Protein AF-A0A2E7F357-F1 (afdb_monomer_lite)

Structure (mmCIF, N/CA/C/O backbone):
data_AF-A0A2E7F357-F1
#
_entry.id   AF-A0A2E7F357-F1
#
loop_
_atom_site.group_PDB
_atom_site.id
_atom_site.type_symbol
_atom_site.label_atom_id
_atom_site.label_alt_id
_atom_site.label_comp_id
_atom_site.label_asym_id
_atom_site.label_entity_id
_atom_site.label_seq_id
_atom_site.pdbx_PDB_ins_code
_atom_site.Cartn_x
_atom_site.Cartn_y
_atom_site.Cartn_z
_atom_site.occupancy
_atom_site.B_iso_or_equiv
_atom_site.auth_seq_id
_atom_site.auth_comp_id
_atom_site.auth_asym_id
_atom_site.auth_atom_id
_atom_site.pdbx_PDB_model_num
ATOM 1 N N . MET A 1 1 ? -13.418 -9.404 31.012 1.00 39.06 1 MET A N 1
ATOM 2 C CA . MET A 1 1 ? -14.033 -8.181 30.45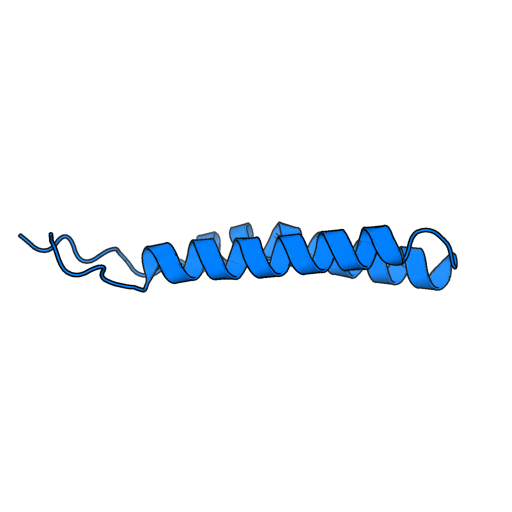4 1.00 39.06 1 MET A CA 1
ATOM 3 C C . MET A 1 1 ? -13.557 -8.106 29.022 1.00 39.06 1 MET A C 1
ATOM 5 O O . MET A 1 1 ? -12.359 -7.971 28.838 1.00 39.06 1 MET A O 1
ATOM 9 N N . SER A 1 2 ? -14.450 -8.293 28.049 1.00 44.25 2 SER A N 1
ATOM 10 C CA . SER A 1 2 ? -14.112 -8.221 26.623 1.00 44.25 2 SER A CA 1
ATOM 11 C C . SER A 1 2 ? -13.611 -6.809 26.325 1.00 44.25 2 SER A C 1
ATOM 13 O O . SER A 1 2 ? -14.403 -5.865 26.271 1.00 44.25 2 SER A O 1
ATOM 15 N N . GLU A 1 3 ? -12.297 -6.640 26.199 1.00 53.28 3 GLU A N 1
ATOM 16 C CA . GLU A 1 3 ? -11.713 -5.415 25.668 1.00 53.28 3 GLU A CA 1
ATOM 17 C C . GLU A 1 3 ? -12.125 -5.338 24.198 1.00 53.28 3 GLU A C 1
ATOM 19 O O . GLU A 1 3 ? -11.486 -5.924 23.328 1.00 53.28 3 GLU A O 1
ATOM 24 N N . LYS A 1 4 ? -13.244 -4.663 23.909 1.00 55.56 4 LYS A N 1
ATOM 25 C CA . LYS A 1 4 ? -13.612 -4.339 22.530 1.00 55.56 4 LYS A CA 1
ATOM 26 C C . LYS A 1 4 ? -12.438 -3.587 21.920 1.00 55.56 4 LYS A C 1
ATOM 28 O O . LYS A 1 4 ? -12.181 -2.442 22.299 1.00 55.56 4 LYS A O 1
ATOM 33 N N . LYS A 1 5 ? -11.714 -4.227 20.996 1.00 61.66 5 LYS A N 1
ATOM 34 C CA . LYS A 1 5 ? -10.687 -3.541 20.214 1.00 61.66 5 LYS A CA 1
ATOM 35 C C . LYS A 1 5 ? -11.354 -2.348 19.544 1.00 61.66 5 LYS A C 1
ATOM 37 O O . LYS A 1 5 ? -12.349 -2.490 18.836 1.00 61.66 5 LYS A O 1
ATOM 42 N N . LEU A 1 6 ? -10.839 -1.157 19.838 1.00 69.19 6 LEU A N 1
ATOM 43 C CA . LEU A 1 6 ? -11.325 0.071 19.228 1.00 69.19 6 LEU A CA 1
ATOM 44 C C . LEU A 1 6 ? -11.174 -0.061 17.712 1.00 69.19 6 LEU A C 1
ATOM 46 O O . LEU A 1 6 ? -10.112 -0.457 17.227 1.00 69.19 6 LEU A O 1
ATOM 50 N N . ALA A 1 7 ? -12.241 0.262 16.981 1.00 73.38 7 ALA A N 1
ATOM 51 C CA . ALA A 1 7 ? -12.201 0.293 15.528 1.00 73.38 7 ALA A CA 1
ATOM 52 C C . ALA A 1 7 ? -11.050 1.201 15.053 1.00 73.38 7 ALA A C 1
ATOM 54 O O . ALA A 1 7 ? -10.776 2.225 15.695 1.00 73.38 7 ALA A O 1
ATOM 55 N N . PRO A 1 8 ? -10.380 0.853 13.942 1.00 80.69 8 PRO A N 1
ATOM 56 C CA . PRO A 1 8 ? -9.24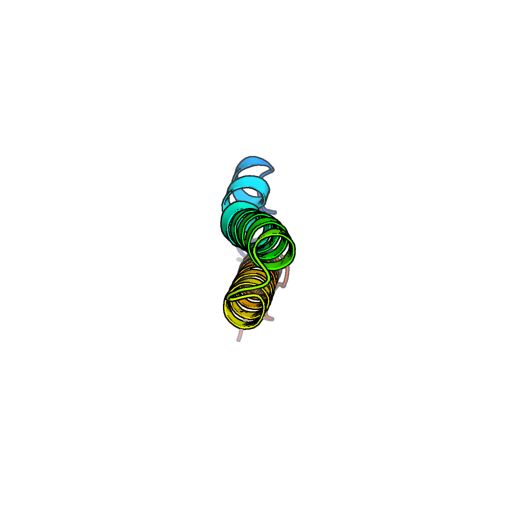8 1.624 13.462 1.00 80.69 8 PRO A CA 1
ATOM 57 C C . PRO A 1 8 ? -9.659 3.064 13.160 1.00 80.69 8 PRO A C 1
ATOM 59 O O . PRO A 1 8 ? -10.670 3.321 12.503 1.00 80.69 8 PRO A O 1
ATOM 62 N N . THR A 1 9 ? -8.855 4.018 13.626 1.00 89.12 9 THR A N 1
ATOM 63 C CA . THR A 1 9 ? -9.080 5.434 13.317 1.00 89.12 9 THR A CA 1
ATOM 64 C C . THR A 1 9 ? -8.740 5.720 11.857 1.00 89.12 9 THR A C 1
ATOM 66 O O . THR A 1 9 ? -7.906 5.041 11.253 1.00 89.12 9 THR A O 1
ATOM 69 N N . THR A 1 10 ? -9.318 6.776 11.283 1.00 89.25 10 THR A N 1
ATOM 70 C CA . THR A 1 10 ? -8.994 7.212 9.913 1.00 89.25 10 THR A CA 1
ATOM 71 C C . THR A 1 10 ? -7.488 7.402 9.718 1.00 89.25 10 THR A C 1
ATOM 73 O O . THR A 1 10 ? -6.938 6.989 8.701 1.00 89.25 10 THR A O 1
ATOM 76 N N . THR A 1 11 ? -6.793 7.943 10.721 1.00 91.75 11 THR A N 1
ATOM 77 C CA . THR A 1 11 ? -5.333 8.092 10.710 1.00 91.75 11 THR A CA 1
ATOM 78 C C . THR A 1 11 ? -4.616 6.747 10.587 1.00 91.75 11 THR A C 1
ATOM 80 O O . THR A 1 11 ? -3.674 6.627 9.807 1.00 91.75 11 THR A O 1
ATOM 83 N N . GLN A 1 12 ? -5.060 5.715 11.310 1.00 91.81 12 GLN A N 1
ATOM 84 C CA . GLN A 1 12 ? -4.473 4.374 11.222 1.00 91.81 12 GLN A CA 1
ATOM 85 C C . GLN A 1 12 ? -4.713 3.740 9.852 1.00 91.81 12 GLN A C 1
ATOM 87 O O . GLN A 1 12 ? -3.777 3.191 9.272 1.00 91.81 12 GLN A O 1
ATOM 92 N N . LEU A 1 13 ? -5.924 3.877 9.305 1.00 92.81 13 LEU A N 1
ATOM 93 C CA . LEU A 1 13 ? -6.245 3.397 7.959 1.00 92.81 13 LEU A CA 1
ATOM 94 C C . LEU A 1 13 ? -5.339 4.047 6.905 1.00 92.81 13 LEU A C 1
ATOM 96 O O . LEU A 1 13 ? -4.794 3.350 6.053 1.00 92.81 13 LEU A O 1
ATOM 100 N N . ILE A 1 14 ? -5.115 5.361 7.002 1.00 94.62 14 ILE A N 1
ATOM 101 C CA . ILE A 1 14 ? -4.206 6.085 6.105 1.00 94.62 14 ILE A CA 1
ATOM 102 C C . ILE A 1 14 ? -2.780 5.543 6.235 1.00 94.62 14 ILE A C 1
ATOM 104 O O . ILE A 1 14 ? -2.167 5.208 5.225 1.00 94.62 14 ILE A O 1
ATOM 108 N N . ILE A 1 15 ? -2.264 5.401 7.461 1.00 94.75 15 ILE A N 1
ATOM 109 C CA . ILE A 1 15 ? -0.903 4.895 7.699 1.00 94.75 15 ILE A CA 1
ATOM 110 C C . ILE A 1 15 ? -0.725 3.493 7.109 1.00 94.75 15 ILE A C 1
ATOM 112 O O . ILE A 1 15 ? 0.306 3.195 6.509 1.00 94.75 15 ILE A O 1
ATOM 116 N N . TRP A 1 16 ? -1.722 2.622 7.251 1.00 95.06 16 TRP A N 1
ATOM 117 C CA . TRP A 1 16 ? -1.638 1.264 6.724 1.00 95.06 16 TRP A CA 1
ATOM 118 C C . TRP A 1 16 ? -1.782 1.183 5.211 1.00 95.06 16 TRP A C 1
ATOM 120 O O . TRP A 1 16 ? -1.325 0.205 4.627 1.00 95.06 16 TRP A O 1
ATOM 130 N N . ALA A 1 17 ? -2.408 2.174 4.577 1.00 95.00 17 ALA A N 1
ATOM 131 C CA . ALA A 1 17 ? -2.536 2.226 3.127 1.00 95.00 17 ALA A CA 1
ATOM 132 C C . ALA A 1 17 ? -1.224 2.643 2.438 1.00 95.00 17 ALA A C 1
ATOM 134 O O . ALA A 1 17 ? -1.024 2.304 1.272 1.00 95.00 17 ALA A O 1
ATOM 135 N N . ILE A 1 18 ? -0.310 3.327 3.147 1.00 96.56 18 ILE A N 1
ATOM 136 C CA . ILE A 1 18 ? 0.951 3.848 2.586 1.00 96.56 18 ILE A CA 1
ATOM 137 C C . ILE A 1 18 ? 1.738 2.778 1.807 1.00 96.56 18 ILE A C 1
ATOM 139 O O . ILE A 1 18 ? 2.095 3.051 0.663 1.00 96.56 18 ILE A O 1
ATOM 143 N N . PRO A 1 19 ? 1.992 1.560 2.329 1.00 96.00 19 PRO A N 1
ATOM 144 C CA . PRO A 1 19 ? 2.731 0.543 1.581 1.00 96.00 19 PRO A CA 1
ATOM 145 C C . PRO A 1 19 ? 2.048 0.126 0.270 1.00 96.00 19 PRO A C 1
ATOM 147 O O . PRO A 1 19 ? 2.728 -0.030 -0.742 1.00 96.00 19 PRO A O 1
ATOM 150 N N . ALA A 1 20 ? 0.716 -0.009 0.260 1.00 96.19 20 ALA A N 1
ATOM 151 C CA . ALA A 1 20 ? -0.042 -0.363 -0.943 1.00 96.19 20 ALA A CA 1
ATOM 152 C C . ALA A 1 20 ? 0.011 0.758 -1.991 1.00 96.19 20 ALA A C 1
ATOM 154 O O . ALA A 1 20 ? 0.254 0.499 -3.168 1.00 96.19 20 ALA A O 1
ATOM 155 N N . VAL A 1 21 ? -0.152 2.011 -1.555 1.00 97.25 21 VAL A N 1
ATOM 156 C CA . VAL A 1 21 ? -0.073 3.189 -2.429 1.00 97.25 21 VAL A CA 1
ATOM 157 C C . VAL A 1 21 ? 1.336 3.349 -3.005 1.00 97.25 21 VAL A C 1
ATOM 159 O O . VAL A 1 21 ? 1.482 3.565 -4.206 1.00 97.25 21 VAL A O 1
ATOM 162 N N . SER A 1 22 ? 2.379 3.171 -2.193 1.00 96.88 22 SER A N 1
ATOM 163 C CA . SER A 1 22 ? 3.771 3.201 -2.657 1.00 96.88 22 SER A CA 1
ATOM 164 C C . SER A 1 22 ? 4.060 2.098 -3.678 1.00 96.88 22 SER A C 1
ATOM 166 O O . SER A 1 22 ? 4.682 2.366 -4.705 1.00 96.88 22 SER A O 1
ATOM 168 N N . GLY A 1 23 ? 3.568 0.877 -3.439 1.00 95.69 23 GLY A N 1
ATOM 169 C CA . GLY A 1 23 ? 3.680 -0.233 -4.388 1.00 95.69 23 GLY A CA 1
ATOM 170 C C . GLY A 1 23 ? 2.964 0.052 -5.710 1.00 95.69 23 GLY A C 1
ATOM 171 O O . GLY A 1 23 ? 3.515 -0.209 -6.780 1.00 95.69 23 GLY A O 1
ATOM 172 N N . LEU A 1 24 ? 1.776 0.664 -5.659 1.00 96.94 24 LEU A N 1
ATOM 173 C CA . LEU A 1 24 ? 1.036 1.081 -6.851 1.00 96.94 24 LEU A CA 1
ATOM 174 C C . LEU A 1 24 ? 1.821 2.122 -7.658 1.00 96.94 24 LEU A C 1
ATOM 176 O O . LEU A 1 24 ? 2.019 1.938 -8.856 1.00 96.94 24 LEU A O 1
ATOM 180 N N . ILE A 1 25 ? 2.305 3.183 -7.005 1.00 97.19 25 ILE A N 1
ATOM 181 C CA . ILE A 1 25 ? 3.084 4.246 -7.658 1.00 97.19 25 ILE A CA 1
ATOM 182 C C . ILE A 1 25 ? 4.343 3.664 -8.302 1.00 97.19 25 ILE A C 1
ATOM 184 O O . ILE A 1 25 ? 4.613 3.934 -9.471 1.00 97.19 25 ILE A O 1
ATOM 188 N N . PHE A 1 26 ? 5.084 2.824 -7.578 1.00 96.38 26 PHE A N 1
ATOM 189 C CA . PHE A 1 26 ? 6.268 2.169 -8.125 1.00 96.38 26 PHE A CA 1
ATOM 190 C C . PHE A 1 26 ? 5.918 1.301 -9.339 1.00 96.38 26 PHE A C 1
ATOM 192 O O . PHE A 1 26 ? 6.616 1.360 -10.345 1.00 96.38 26 PHE A O 1
ATOM 199 N N . THR A 1 27 ? 4.823 0.536 -9.283 1.00 96.38 27 THR A N 1
ATOM 200 C CA . THR A 1 27 ? 4.375 -0.301 -10.409 1.00 96.38 27 THR A CA 1
ATOM 201 C C . THR A 1 27 ? 4.058 0.540 -11.641 1.00 96.38 27 THR A C 1
ATOM 203 O O . THR A 1 27 ? 4.457 0.178 -12.743 1.00 96.38 27 THR A O 1
ATOM 206 N N . LEU A 1 28 ? 3.381 1.680 -11.467 1.00 97.06 28 LEU A N 1
ATOM 207 C CA . LEU A 1 28 ? 3.086 2.603 -12.565 1.00 97.06 28 LEU A CA 1
ATOM 208 C C . LEU A 1 28 ? 4.372 3.141 -13.204 1.00 97.06 28 LEU A C 1
ATOM 210 O O . LEU A 1 28 ? 4.487 3.153 -14.427 1.00 97.06 28 LEU A O 1
ATOM 214 N N . VAL A 1 29 ? 5.363 3.523 -12.395 1.00 96.69 29 VAL A N 1
ATOM 215 C CA . VAL A 1 29 ? 6.675 3.966 -12.895 1.00 96.69 29 VAL A CA 1
ATOM 216 C C . VAL A 1 29 ? 7.403 2.826 -13.613 1.00 96.69 29 VAL A C 1
ATOM 218 O O . VAL A 1 29 ? 7.899 3.014 -14.720 1.00 96.69 29 VAL A O 1
ATOM 221 N N . ALA A 1 30 ? 7.422 1.630 -13.028 1.00 95.81 30 ALA A N 1
ATOM 222 C CA . ALA A 1 30 ? 8.052 0.446 -13.605 1.00 95.81 30 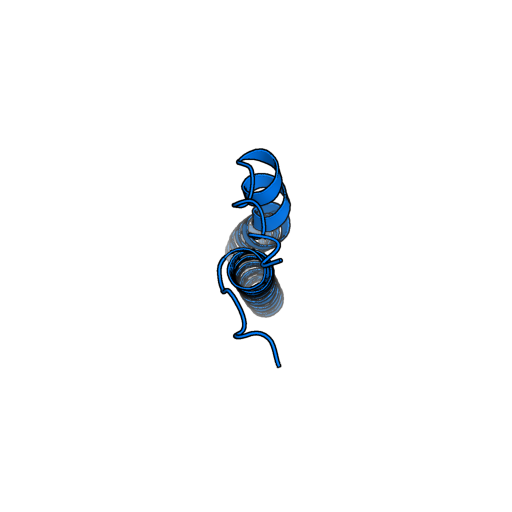ALA A CA 1
ATOM 223 C C . ALA A 1 30 ? 7.423 0.037 -14.949 1.00 95.81 30 ALA A C 1
ATOM 225 O O . ALA A 1 30 ? 8.134 -0.399 -15.854 1.00 95.81 30 ALA A O 1
ATOM 226 N N . LEU A 1 31 ? 6.104 0.212 -15.103 1.00 96.00 31 LEU A N 1
ATOM 227 C CA . LEU A 1 31 ? 5.389 -0.007 -16.363 1.00 96.00 31 LEU A CA 1
ATOM 228 C C . LEU A 1 31 ? 5.828 0.984 -17.441 1.00 96.00 31 LEU A C 1
ATOM 230 O O . LE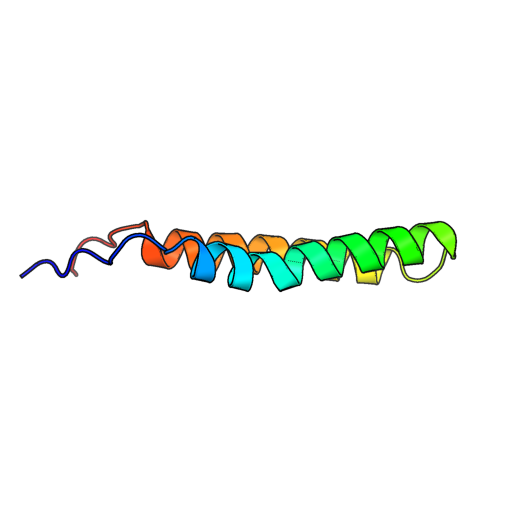U A 1 31 ? 6.104 0.565 -18.560 1.00 96.00 31 LEU A O 1
ATOM 234 N N . VAL A 1 32 ? 5.937 2.273 -17.101 1.00 96.31 32 VAL A N 1
ATOM 235 C CA . VAL A 1 32 ? 6.408 3.316 -18.031 1.00 96.31 32 VAL A CA 1
ATOM 236 C C . VAL A 1 32 ? 7.858 3.074 -18.452 1.00 96.31 32 VAL A C 1
ATOM 238 O O . VAL A 1 32 ? 8.211 3.275 -19.610 1.00 96.31 32 VAL A O 1
ATOM 241 N N . LEU A 1 33 ? 8.701 2.618 -17.525 1.00 96.12 33 LEU A N 1
ATOM 242 C CA . LEU A 1 33 ? 10.105 2.305 -17.794 1.00 96.12 33 LEU A CA 1
ATOM 243 C C . LEU A 1 33 ? 10.311 0.919 -18.426 1.00 96.12 33 LEU A C 1
ATOM 245 O O . LEU A 1 33 ? 11.438 0.580 -18.777 1.00 96.12 33 LEU A O 1
ATOM 249 N N . HIS A 1 34 ? 9.251 0.111 -18.557 1.00 92.62 34 HIS A N 1
ATOM 250 C CA . HIS A 1 34 ? 9.299 -1.288 -18.998 1.00 92.62 34 HIS A CA 1
ATOM 251 C C . HIS A 1 34 ? 10.332 -2.149 -18.245 1.00 92.62 34 HIS A C 1
ATOM 253 O O . HIS A 1 34 ? 10.844 -3.138 -18.771 1.00 92.62 34 HIS A O 1
ATOM 259 N N . GLN A 1 35 ? 10.632 -1.793 -16.995 1.00 93.62 35 GLN A N 1
ATOM 260 C CA . GLN A 1 35 ? 11.656 -2.438 -16.185 1.00 93.62 35 GLN A CA 1
ATOM 261 C C . GLN A 1 35 ? 11.179 -2.559 -14.741 1.00 93.62 35 GLN A C 1
ATOM 263 O O . GLN A 1 35 ? 10.744 -1.589 -14.128 1.00 93.62 35 GLN A O 1
ATOM 268 N N . GLY A 1 36 ? 11.297 -3.761 -14.173 1.00 89.62 36 GLY A N 1
ATOM 269 C CA . GLY A 1 36 ? 11.014 -3.992 -12.756 1.00 89.62 36 GLY A CA 1
ATOM 270 C C . GLY A 1 36 ? 9.528 -4.062 -12.390 1.00 89.62 36 GLY A C 1
ATOM 271 O O . GLY A 1 36 ? 9.187 -3.919 -11.219 1.00 89.62 36 GLY A O 1
ATOM 272 N N . VAL A 1 37 ? 8.644 -4.315 -13.361 1.00 94.00 37 VAL A N 1
ATOM 273 C CA . VAL A 1 37 ? 7.192 -4.457 -13.130 1.00 94.00 37 VAL A CA 1
ATOM 274 C C . VAL A 1 37 ? 6.891 -5.560 -12.110 1.00 94.00 37 VAL A C 1
ATOM 276 O O . VAL A 1 37 ? 6.048 -5.371 -11.241 1.00 94.00 37 VAL A O 1
ATOM 279 N N . GLU A 1 38 ? 7.625 -6.675 -12.154 1.00 94.19 38 GLU A N 1
ATOM 280 C CA . GLU A 1 38 ? 7.490 -7.789 -11.202 1.00 94.19 38 GLU A CA 1
ATOM 281 C C . GLU A 1 38 ? 7.739 -7.350 -9.752 1.00 94.19 38 GLU A C 1
ATOM 283 O O . GLU A 1 38 ? 6.976 -7.701 -8.852 1.00 94.19 38 GLU A O 1
ATOM 288 N N . TRP A 1 39 ? 8.758 -6.513 -9.533 1.00 92.50 39 TRP A N 1
ATOM 289 C CA . TRP A 1 39 ? 9.062 -5.941 -8.220 1.00 92.50 39 TRP A CA 1
ATOM 290 C C . TRP A 1 39 ? 7.963 -4.989 -7.751 1.00 92.50 39 TRP A C 1
ATOM 292 O O . TRP A 1 39 ? 7.615 -4.985 -6.571 1.00 92.50 39 TRP A O 1
ATOM 302 N N . GLY A 1 40 ? 7.373 -4.226 -8.674 1.00 93.31 40 GLY A N 1
ATOM 303 C CA . GLY A 1 40 ? 6.244 -3.354 -8.369 1.00 93.31 40 GLY A CA 1
ATOM 304 C C . GLY A 1 40 ? 4.995 -4.121 -7.976 1.00 93.31 40 GLY A C 1
ATOM 305 O O . GLY A 1 40 ? 4.417 -3.848 -6.925 1.00 93.31 40 GLY A O 1
ATOM 306 N N . LEU A 1 41 ? 4.630 -5.133 -8.761 1.00 94.94 41 LEU A N 1
ATOM 307 C CA . LEU A 1 41 ? 3.498 -6.006 -8.463 1.00 94.94 41 LEU A CA 1
ATOM 308 C C . LEU A 1 41 ? 3.693 -6.742 -7.132 1.00 94.94 41 LEU A C 1
ATOM 310 O O . LEU A 1 41 ? 2.758 -6.814 -6.336 1.00 94.94 41 LEU A O 1
ATOM 314 N N . GLY A 1 42 ? 4.910 -7.219 -6.850 1.00 95.62 42 GLY A N 1
ATOM 315 C CA . GLY A 1 42 ? 5.259 -7.810 -5.558 1.00 95.62 42 GLY A CA 1
ATOM 316 C C . GLY A 1 42 ? 5.100 -6.826 -4.395 1.00 95.62 42 GLY A C 1
ATOM 317 O O . GLY A 1 42 ? 4.478 -7.156 -3.385 1.00 95.62 42 GLY A O 1
ATOM 318 N N . GLY A 1 43 ? 5.594 -5.594 -4.551 1.00 95.25 43 GLY A N 1
ATOM 319 C CA . GLY A 1 43 ? 5.444 -4.530 -3.555 1.00 95.25 43 GLY A CA 1
ATOM 320 C C . GLY A 1 43 ? 3.987 -4.116 -3.326 1.00 95.25 43 GLY A C 1
ATOM 321 O O . GLY A 1 43 ? 3.567 -3.933 -2.183 1.00 95.25 43 GLY A O 1
ATOM 322 N N . LEU A 1 44 ? 3.192 -4.028 -4.395 1.00 97.12 44 LEU A N 1
ATOM 323 C CA . LEU A 1 44 ? 1.760 -3.747 -4.322 1.00 97.12 44 LEU A CA 1
ATOM 324 C C . LEU A 1 44 ? 1.015 -4.860 -3.578 1.00 97.12 44 LEU A C 1
ATOM 326 O O . LEU A 1 44 ? 0.258 -4.570 -2.651 1.00 97.12 44 LEU A O 1
ATOM 330 N 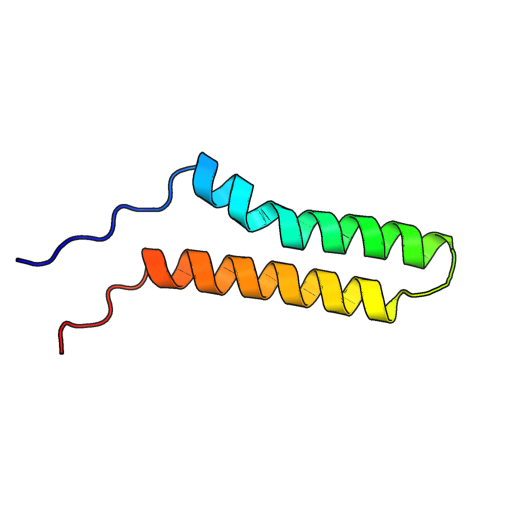N . LEU A 1 45 ? 1.261 -6.124 -3.937 1.00 96.94 45 LEU A N 1
ATOM 331 C CA . LEU A 1 45 ? 0.658 -7.274 -3.264 1.00 96.94 45 LEU A CA 1
ATOM 332 C C . LEU A 1 45 ? 1.008 -7.284 -1.773 1.00 96.94 45 LEU A C 1
ATOM 334 O O . LEU A 1 45 ? 0.119 -7.422 -0.934 1.00 96.94 45 LEU A O 1
ATOM 338 N N . PHE A 1 46 ? 2.282 -7.075 -1.437 1.00 96.69 46 PHE A N 1
ATOM 339 C CA . PHE A 1 46 ? 2.728 -6.957 -0.052 1.00 96.69 46 PHE A CA 1
ATOM 340 C C . PHE A 1 46 ? 1.971 -5.852 0.696 1.00 96.69 46 PHE A C 1
ATOM 342 O O . PHE A 1 46 ? 1.466 -6.086 1.794 1.00 96.69 46 PHE A O 1
ATOM 349 N N . GLY A 1 47 ? 1.852 -4.662 0.104 1.00 96.75 47 GLY A N 1
ATOM 350 C CA . GLY A 1 47 ? 1.170 -3.537 0.735 1.00 96.75 47 GLY A CA 1
ATOM 351 C C . GLY A 1 47 ? -0.319 -3.792 0.976 1.00 96.75 47 GLY A C 1
ATOM 352 O O . GLY A 1 47 ? -0.834 -3.458 2.044 1.00 96.75 47 GLY A O 1
ATOM 353 N N . VAL A 1 48 ? -1.001 -4.434 0.023 1.00 96.75 48 VAL A N 1
ATOM 354 C CA . VAL A 1 48 ? -2.412 -4.829 0.168 1.00 96.75 48 VAL A CA 1
ATOM 355 C C . VAL A 1 48 ? -2.576 -5.864 1.281 1.00 96.75 48 VAL A C 1
ATOM 357 O O . VAL A 1 48 ? -3.438 -5.705 2.145 1.00 96.75 48 VAL A O 1
ATOM 360 N N . LEU A 1 49 ? -1.726 -6.893 1.316 1.00 96.56 49 LEU A N 1
ATOM 361 C CA . LEU A 1 49 ? -1.765 -7.913 2.368 1.00 96.56 49 LEU A CA 1
ATOM 362 C C . LEU A 1 49 ? -1.486 -7.312 3.748 1.00 96.56 49 LEU A C 1
ATOM 364 O O . LEU A 1 49 ? -2.202 -7.610 4.703 1.00 96.56 49 LEU A O 1
ATOM 368 N N . TYR A 1 50 ? -0.496 -6.423 3.851 1.00 95.25 50 TYR A N 1
ATOM 369 C CA . TYR A 1 50 ? -0.197 -5.701 5.085 1.00 95.25 50 TYR A CA 1
ATOM 370 C C . TYR A 1 50 ? -1.419 -4.931 5.596 1.00 95.25 50 TYR A C 1
ATOM 372 O O . TYR A 1 50 ? -1.764 -5.038 6.776 1.00 95.25 50 TYR A O 1
ATOM 380 N N . PHE A 1 51 ? -2.105 -4.202 4.711 1.00 94.69 51 PHE A N 1
ATOM 381 C CA . PHE A 1 51 ? -3.318 -3.467 5.058 1.00 94.69 51 PHE A CA 1
ATOM 382 C C . PHE A 1 51 ? -4.418 -4.402 5.576 1.00 94.69 51 PHE A C 1
ATOM 384 O O . PHE A 1 51 ? -4.966 -4.161 6.652 1.00 94.69 51 PHE A O 1
ATOM 391 N N . ILE A 1 52 ? -4.704 -5.491 4.853 1.00 92.69 52 ILE A N 1
ATOM 392 C CA . ILE A 1 52 ? -5.753 -6.456 5.217 1.00 92.69 52 ILE A CA 1
ATOM 393 C C . ILE A 1 52 ? -5.456 -7.106 6.569 1.00 92.69 52 ILE A C 1
ATOM 395 O O . ILE A 1 52 ? -6.350 -7.202 7.404 1.00 92.69 52 ILE A O 1
ATOM 399 N N . ILE A 1 53 ? -4.210 -7.514 6.820 1.00 91.44 53 ILE A N 1
ATOM 400 C CA . ILE A 1 53 ? -3.815 -8.139 8.090 1.00 91.44 53 ILE A CA 1
ATOM 401 C C . ILE A 1 53 ? -3.983 -7.153 9.248 1.00 91.44 53 ILE A C 1
ATOM 403 O O . ILE A 1 53 ? -4.554 -7.500 10.283 1.00 91.44 53 ILE A O 1
ATOM 407 N N . ARG A 1 54 ? -3.514 -5.910 9.085 1.00 90.50 54 ARG A N 1
ATOM 408 C CA . ARG A 1 54 ? -3.647 -4.869 10.113 1.00 90.50 54 ARG A CA 1
ATOM 409 C C . ARG A 1 54 ? -5.109 -4.567 10.414 1.00 90.50 54 ARG A C 1
ATOM 411 O O . ARG A 1 54 ? -5.497 -4.610 11.582 1.00 90.50 54 ARG A O 1
ATOM 418 N N . TYR A 1 55 ? -5.904 -4.348 9.369 1.00 87.50 55 TYR A N 1
ATOM 419 C CA . TYR A 1 55 ? -7.336 -4.102 9.470 1.00 87.50 55 TYR A CA 1
ATOM 420 C C . TYR A 1 55 ? -8.069 -5.274 10.133 1.00 87.50 55 TYR A C 1
ATOM 422 O O . TYR A 1 55 ? -8.773 -5.079 11.124 1.00 87.50 55 TYR A O 1
ATOM 430 N N . GLY A 1 56 ? -7.845 -6.500 9.654 1.00 83.88 56 GLY A N 1
ATOM 431 C CA . GLY A 1 56 ? -8.452 -7.721 10.183 1.00 83.88 56 GLY A CA 1
ATOM 432 C C . GLY A 1 56 ? -8.105 -7.961 11.653 1.00 83.88 56 GLY A C 1
ATOM 433 O O . GLY A 1 56 ? -8.990 -8.224 12.457 1.00 83.88 56 GLY A O 1
ATOM 434 N N . SER A 1 57 ? -6.845 -7.758 12.053 1.00 82.56 57 SER A N 1
ATOM 435 C CA . SER A 1 57 ? -6.428 -7.925 13.456 1.00 82.56 57 SER A CA 1
ATOM 4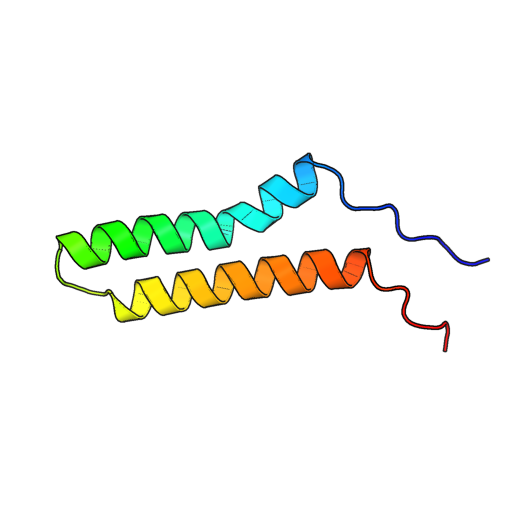36 C C . SER A 1 57 ? -7.108 -6.963 14.434 1.00 82.56 57 SER A C 1
ATOM 438 O O . SER A 1 57 ? -7.107 -7.225 15.638 1.00 82.56 57 SER A O 1
ATOM 440 N N . GLN A 1 58 ? -7.631 -5.832 13.953 1.00 77.50 58 GLN A N 1
ATOM 441 C CA . GLN A 1 58 ? -8.325 -4.850 14.787 1.00 77.50 58 GLN A CA 1
ATOM 442 C C . GLN A 1 58 ? -9.846 -4.961 14.724 1.00 77.50 58 GLN A C 1
ATOM 444 O O . GLN A 1 58 ? -10.519 -4.421 15.594 1.00 77.50 58 GLN A O 1
ATOM 449 N N . THR A 1 59 ? -10.380 -5.657 13.722 1.00 68.81 59 THR A N 1
ATOM 450 C CA . THR A 1 59 ? -11.825 -5.745 13.473 1.00 68.81 59 THR A CA 1
ATOM 451 C C . THR A 1 59 ? -12.409 -7.125 13.752 1.00 68.81 59 THR A C 1
ATOM 453 O O . THR A 1 59 ? -13.612 -7.232 13.970 1.00 68.81 59 THR A O 1
ATOM 456 N N . ILE A 1 60 ? -11.583 -8.173 13.784 1.00 66.81 60 ILE A N 1
ATOM 457 C CA . ILE A 1 60 ? -12.008 -9.533 14.109 1.00 66.81 60 ILE A CA 1
ATOM 458 C C . ILE A 1 60 ? -11.785 -9.758 15.608 1.00 66.81 60 ILE A C 1
ATOM 460 O O . ILE A 1 60 ? -10.646 -9.835 16.072 1.00 66.81 60 ILE A O 1
ATOM 464 N N . GLU A 1 61 ? -12.878 -9.860 16.366 1.00 58.84 61 GLU A N 1
ATOM 465 C CA . GLU A 1 61 ? -12.866 -10.440 17.711 1.00 58.84 61 GLU A CA 1
ATOM 466 C C . GLU A 1 61 ? -12.522 -11.928 17.559 1.00 58.84 61 GLU A C 1
ATOM 468 O O . GLU A 1 61 ? -13.347 -12.739 17.138 1.00 58.84 61 GLU A O 1
ATOM 473 N N . THR A 1 62 ? -11.270 -12.301 17.829 1.00 59.94 62 THR A N 1
ATOM 474 C CA . THR A 1 62 ? -10.945 -13.704 18.102 1.00 59.94 62 THR A CA 1
ATOM 475 C C . THR A 1 62 ? -11.722 -14.104 19.353 1.00 59.94 62 THR A C 1
ATOM 477 O O . THR A 1 62 ? -11.563 -13.408 20.356 1.00 59.94 62 THR A O 1
ATOM 480 N N . PRO A 1 63 ? -12.551 -15.168 19.316 1.00 54.25 63 PRO A N 1
ATOM 481 C CA . PRO A 1 63 ? -13.209 -15.669 20.514 1.00 54.25 63 PRO A CA 1
ATOM 482 C C . PRO A 1 63 ? -12.145 -15.890 21.583 1.00 54.25 63 PRO A C 1
ATOM 484 O O . PRO A 1 63 ? -11.125 -16.519 21.286 1.00 54.25 63 PRO A O 1
ATOM 487 N N . ASP A 1 64 ? -12.364 -15.322 22.770 1.00 58.75 64 ASP A N 1
ATOM 488 C CA . ASP A 1 64 ? -11.492 -15.516 23.924 1.00 58.75 64 ASP A CA 1
ATOM 489 C C . ASP A 1 64 ? -11.243 -17.027 24.078 1.00 58.75 64 ASP A C 1
ATOM 491 O O . ASP A 1 64 ? -12.193 -17.799 24.245 1.00 58.75 64 ASP A O 1
ATOM 495 N N . GLN A 1 65 ? -9.986 -17.454 23.921 1.00 47.28 65 GLN A N 1
ATOM 496 C CA . GLN A 1 65 ? -9.567 -18.796 24.328 1.00 47.28 65 GLN A CA 1
ATOM 497 C C . GLN A 1 65 ? -9.502 -18.872 25.850 1.00 47.28 65 GLN A C 1
ATOM 499 O O . GLN A 1 65 ? -9.018 -17.893 26.463 1.00 47.28 65 GLN A O 1
#

Sequence (65 aa):
MSEKKLAPTTTQLIIWAIPAVSGLIFTLVALVLHQGVEWGLGGLLFGVLYFIIRYGSQTIETPDQ

pLDDT: mean 85.87, std 15.78, range [39.06, 97.25]

Foldseek 3Di:
DPPQQPQDDPVRLVVLLVQLVVLCVVLVVCVVVVHCNVVSVVSNVVSVVSSCVVNCVRNDDDPDD

Radius of gyration: 15.8 Å; chains: 1; bounding box: 26×27×50 Å

Secondary structure (DSSP, 8-state):
----PPPPPHHHHHHHHHHHHHHHHHHHHHHHTTS-HHHHHHHHHHHHHHHHHHHHHHH--PPP-